Protein AF-A0A350CTC8-F1 (afdb_monomer_lite)

Foldseek 3Di:
DPPPDPVVLQVDFAAFEEEEEQEDCPDPVNCVPQVVLVVVCVVVDPRHYHYYYYYLVCLLPDPDDAHQEYEYDDDPVDDGDDPVSVVSSVVSQVSHPYYD

Secondary structure (DSSP, 8-state):
-----GGGGGG-TTEEEEEEE-S-TT-HHHHHHHHHHHHHHHHH-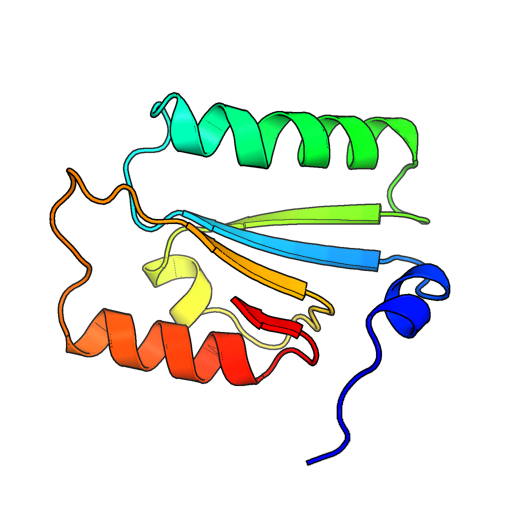TTTEEEEEE-HHHHHT--S---SEEEEE--TTSPPPPHHHHHHHHHHHTTSSEE-

pLDDT: mean 86.21, std 10.57, range [43.44, 97.75]

Radius of gyration: 13.77 Å; chains: 1; bounding box: 33×28×33 Å

Structure (mmCIF, N/CA/C/O backbone):
data_AF-A0A350CTC8-F1
#
_entry.id   AF-A0A350CTC8-F1
#
loop_
_atom_site.group_PDB
_atom_site.id
_atom_site.type_symbol
_atom_site.label_atom_id
_atom_site.label_alt_id
_atom_site.label_comp_id
_atom_site.label_asym_id
_atom_site.label_entity_id
_atom_site.label_seq_id
_atom_site.pdbx_PDB_ins_code
_atom_site.Cartn_x
_atom_site.Cartn_y
_atom_site.Cartn_z
_atom_site.occupancy
_atom_site.B_iso_or_equiv
_atom_site.auth_seq_id
_atom_site.auth_comp_id
_atom_site.auth_asym_id
_atom_site.auth_atom_id
_atom_site.pdbx_PDB_model_num
ATOM 1 N N . MET A 1 1 ? -20.213 -9.252 -10.217 1.00 43.44 1 MET A N 1
ATOM 2 C CA . MET A 1 1 ? -19.193 -8.493 -9.463 1.00 43.44 1 MET A CA 1
ATOM 3 C C . MET A 1 1 ? -19.947 -7.433 -8.688 1.00 43.44 1 MET A C 1
ATOM 5 O O . MET A 1 1 ? -20.584 -6.616 -9.339 1.00 43.44 1 MET A O 1
ATOM 9 N N . SER A 1 2 ? -20.009 -7.492 -7.354 1.00 46.91 2 SER A N 1
ATOM 10 C CA . SER A 1 2 ? -20.624 -6.388 -6.608 1.00 46.91 2 SER A CA 1
ATOM 11 C C . SER A 1 2 ? -19.793 -5.144 -6.885 1.00 46.91 2 SER A C 1
ATOM 13 O O . SER A 1 2 ? -18.583 -5.155 -6.660 1.00 46.91 2 SER A O 1
ATOM 15 N N . GLN A 1 3 ? -20.423 -4.114 -7.433 1.00 60.19 3 GLN A N 1
ATOM 16 C CA . GLN A 1 3 ? -19.837 -2.791 -7.559 1.00 60.19 3 GLN A CA 1
ATOM 17 C C . GLN A 1 3 ? -19.574 -2.317 -6.130 1.00 60.19 3 GLN A C 1
ATOM 19 O O . GLN A 1 3 ? -20.499 -1.912 -5.437 1.00 60.19 3 GLN A O 1
ATOM 24 N N . ALA A 1 4 ? -18.353 -2.522 -5.632 1.00 63.03 4 ALA A N 1
ATOM 25 C CA . ALA A 1 4 ? -17.993 -2.086 -4.297 1.00 63.03 4 ALA A CA 1
ATOM 26 C C . ALA A 1 4 ? -18.182 -0.567 -4.268 1.00 63.03 4 ALA A C 1
ATOM 28 O O . ALA A 1 4 ? -17.575 0.165 -5.051 1.00 63.03 4 ALA A O 1
ATOM 29 N N . GLU A 1 5 ? -19.103 -0.101 -3.437 1.00 80.06 5 GLU A N 1
ATOM 30 C CA . GLU A 1 5 ? -19.424 1.313 -3.352 1.00 80.06 5 GLU A CA 1
ATOM 31 C C . GLU A 1 5 ? -18.371 1.981 -2.473 1.00 80.06 5 GLU A C 1
ATOM 33 O O . GLU A 1 5 ? -18.236 1.639 -1.300 1.00 80.06 5 GLU A O 1
ATOM 38 N N . LEU A 1 6 ? -17.632 2.953 -3.019 1.00 79.88 6 LEU A N 1
ATOM 39 C CA . LEU A 1 6 ? -16.629 3.734 -2.277 1.00 79.88 6 LEU A CA 1
ATOM 40 C C . LEU A 1 6 ? -17.102 4.221 -0.887 1.00 79.88 6 LEU A C 1
ATOM 42 O O . LEU A 1 6 ? -16.286 4.191 0.037 1.00 79.88 6 LEU A O 1
ATOM 46 N N . PRO A 1 7 ? -18.380 4.612 -0.678 1.00 87.44 7 PRO A N 1
ATOM 47 C CA . PRO A 1 7 ? -18.908 4.935 0.648 1.00 87.44 7 PRO A CA 1
ATOM 48 C C . PRO A 1 7 ? -18.674 3.884 1.744 1.00 87.44 7 PRO A C 1
ATOM 50 O O . PRO A 1 7 ? -18.583 4.259 2.914 1.00 87.44 7 PRO A O 1
ATOM 53 N N . VAL A 1 8 ? -18.538 2.593 1.414 1.00 88.38 8 VAL A N 1
ATOM 54 C CA . VAL A 1 8 ? -18.288 1.539 2.415 1.00 88.38 8 VAL A CA 1
ATOM 55 C C . VAL A 1 8 ? -16.954 1.742 3.142 1.00 88.38 8 VAL A C 1
ATOM 57 O O . VAL A 1 8 ? -16.857 1.480 4.338 1.00 88.38 8 VAL A O 1
ATOM 60 N N . LEU A 1 9 ? -15.952 2.321 2.467 1.00 89.12 9 LEU A N 1
ATOM 61 C CA . LEU A 1 9 ? -14.629 2.577 3.044 1.00 89.12 9 LEU A CA 1
ATOM 62 C C . LEU A 1 9 ? -14.679 3.527 4.246 1.00 89.12 9 LEU A C 1
ATOM 64 O O . LEU A 1 9 ? -13.824 3.448 5.126 1.00 89.12 9 LEU A O 1
ATOM 68 N N . ALA A 1 10 ? -15.678 4.412 4.311 1.00 86.88 10 ALA A N 1
ATOM 69 C CA . ALA A 1 10 ? -15.843 5.341 5.427 1.00 86.88 10 ALA A CA 1
ATOM 70 C C . ALA A 1 10 ? -16.252 4.638 6.736 1.00 86.88 10 ALA A C 1
ATOM 72 O O . ALA A 1 10 ? -16.093 5.206 7.821 1.00 86.88 10 ALA A O 1
ATOM 73 N N . GLN A 1 11 ? -16.783 3.415 6.638 1.00 90.88 11 GLN A N 1
ATOM 74 C CA . GLN A 1 11 ? -17.221 2.612 7.779 1.00 90.88 11 GLN A CA 1
ATOM 75 C C . GLN A 1 11 ? -16.083 1.757 8.354 1.00 90.88 11 GLN A C 1
ATOM 77 O O . GLN A 1 11 ? -16.164 1.345 9.511 1.00 90.88 11 GLN A O 1
ATOM 82 N N . GLU A 1 12 ? -15.006 1.549 7.590 1.00 93.81 12 GLU A N 1
ATOM 83 C CA . GLU A 1 12 ? -13.889 0.698 7.991 1.00 93.81 12 GLU A CA 1
ATOM 84 C C . GLU A 1 12 ? -13.123 1.262 9.192 1.00 93.81 12 GLU A C 1
ATOM 86 O O . GLU A 1 12 ? -12.761 2.444 9.258 1.00 93.81 12 GLU A O 1
ATOM 91 N N . ARG A 1 13 ? -12.854 0.386 10.164 1.00 94.44 13 ARG A N 1
ATOM 92 C CA . ARG A 1 13 ? -12.123 0.707 11.397 1.00 94.44 13 ARG A CA 1
ATOM 93 C C . ARG A 1 13 ? -11.183 -0.451 11.765 1.00 94.44 13 ARG A C 1
ATOM 95 O O . ARG A 1 13 ? -11.645 -1.439 12.334 1.00 94.44 13 ARG A O 1
ATOM 102 N N . PRO A 1 14 ? -9.880 -0.374 11.436 1.00 94.56 14 PRO A N 1
ATOM 103 C CA . PRO A 1 14 ? -9.227 0.687 10.668 1.00 94.56 14 PRO A CA 1
ATOM 104 C C . PRO A 1 14 ? -9.402 0.520 9.157 1.00 94.56 14 PRO A C 1
ATOM 106 O O . PRO A 1 14 ? -9.344 -0.596 8.636 1.00 94.56 14 PRO A O 1
ATOM 109 N N . LEU A 1 15 ? -9.483 1.639 8.437 1.00 95.94 15 LEU A N 1
ATOM 110 C CA . LEU A 1 15 ? -9.270 1.652 6.992 1.00 95.94 15 LEU A CA 1
ATOM 111 C C . LEU A 1 15 ? -7.806 1.279 6.701 1.00 95.94 15 LEU A C 1
ATOM 113 O O . LEU A 1 15 ? -6.890 1.774 7.352 1.00 95.94 15 LEU A O 1
ATOM 117 N N . ARG A 1 16 ? -7.575 0.388 5.732 1.00 95.62 16 ARG A N 1
ATOM 118 C CA . ARG A 1 16 ? -6.255 -0.192 5.423 1.00 95.62 16 ARG A CA 1
ATOM 119 C C . ARG A 1 16 ? -5.943 0.072 3.962 1.00 95.62 16 ARG A C 1
ATOM 121 O O . ARG A 1 16 ? -6.574 -0.527 3.091 1.00 95.62 16 ARG A O 1
ATOM 128 N N . ILE A 1 17 ? -4.989 0.961 3.730 1.00 95.44 17 ILE A N 1
ATOM 129 C CA . ILE A 1 17 ? -4.549 1.396 2.411 1.00 95.44 17 ILE A CA 1
ATOM 130 C C . ILE A 1 17 ? -3.118 0.910 2.200 1.00 95.44 17 ILE A C 1
ATOM 132 O O . ILE A 1 17 ? -2.243 1.147 3.035 1.00 95.44 17 ILE A O 1
ATOM 136 N N . LEU A 1 18 ? -2.881 0.252 1.075 1.00 95.00 18 LEU A N 1
ATOM 137 C CA . LEU A 1 18 ? -1.548 -0.079 0.607 1.00 95.00 18 LEU A CA 1
ATOM 138 C C . LEU A 1 18 ? -1.214 0.770 -0.613 1.00 95.00 18 LEU A C 1
ATOM 140 O O . LEU A 1 18 ? -1.964 0.788 -1.586 1.00 95.00 18 LEU A O 1
ATOM 144 N N . LEU A 1 19 ? -0.059 1.421 -0.575 1.00 94.25 19 LEU A N 1
ATOM 145 C CA . LEU A 1 19 ? 0.515 2.097 -1.726 1.00 94.25 19 LEU A CA 1
ATOM 146 C C . LEU A 1 19 ? 1.688 1.262 -2.250 1.00 94.25 19 LEU A C 1
ATOM 148 O O . LEU A 1 19 ? 2.638 0.970 -1.519 1.00 94.25 19 LEU A O 1
ATOM 152 N N . VAL A 1 20 ? 1.629 0.868 -3.515 1.00 92.44 20 VAL A N 1
ATOM 153 C CA . VAL A 1 20 ? 2.689 0.128 -4.194 1.00 92.44 20 VAL A CA 1
ATOM 154 C C . VAL A 1 20 ? 3.435 1.106 -5.091 1.00 92.44 20 VAL A C 1
ATOM 156 O O . VAL A 1 20 ? 2.878 1.579 -6.076 1.00 92.44 20 VAL A O 1
ATOM 159 N N . ASN A 1 21 ? 4.681 1.428 -4.744 1.00 90.62 21 ASN A N 1
ATOM 160 C CA . ASN A 1 21 ? 5.509 2.321 -5.552 1.00 90.62 21 ASN A CA 1
ATOM 161 C C . ASN A 1 21 ? 6.341 1.512 -6.547 1.00 90.62 21 ASN A C 1
ATOM 163 O O . ASN A 1 21 ? 7.336 0.899 -6.159 1.00 90.62 21 ASN A O 1
ATOM 167 N N . ALA A 1 22 ? 5.929 1.508 -7.811 1.00 85.94 22 ALA A N 1
ATOM 168 C CA . ALA A 1 22 ? 6.658 0.878 -8.906 1.00 85.94 22 ALA A CA 1
ATOM 169 C C . ALA A 1 22 ? 7.756 1.762 -9.513 1.00 85.94 22 ALA A C 1
ATOM 171 O O . ALA A 1 22 ? 8.461 1.299 -10.407 1.00 85.94 22 ALA A O 1
ATOM 172 N N . GLY A 1 23 ? 7.898 2.995 -9.028 1.00 81.00 23 GLY A N 1
ATOM 173 C CA . GLY A 1 23 ? 8.907 3.945 -9.462 1.00 81.00 23 GLY A CA 1
ATOM 174 C C . GLY A 1 23 ? 9.949 4.281 -8.396 1.00 81.00 23 GLY A C 1
ATOM 175 O O . GLY A 1 23 ? 10.078 3.615 -7.365 1.00 81.00 23 GLY A O 1
ATOM 176 N N . GLU A 1 24 ? 10.699 5.351 -8.642 1.00 75.50 24 GLU A N 1
ATOM 177 C CA . GLU A 1 24 ? 11.667 5.872 -7.677 1.00 75.50 24 GLU A CA 1
ATOM 178 C C . GLU A 1 24 ? 10.970 6.541 -6.472 1.00 75.50 24 GLU A C 1
ATOM 180 O O . GLU A 1 24 ? 9.977 7.262 -6.631 1.00 75.50 24 GLU A O 1
ATOM 185 N N . PRO A 1 25 ? 11.475 6.321 -5.245 1.00 68.06 25 PRO A N 1
ATOM 186 C CA . PRO A 1 25 ? 10.856 6.811 -4.012 1.00 68.06 25 PRO A CA 1
ATOM 187 C C . PRO A 1 25 ? 10.897 8.333 -3.835 1.00 68.06 25 PRO A C 1
ATOM 189 O O . PRO A 1 25 ? 10.104 8.847 -3.050 1.00 68.06 25 PRO A O 1
ATOM 192 N N . ASP A 1 26 ? 11.751 9.046 -4.570 1.00 70.44 26 ASP A N 1
ATOM 193 C CA . ASP A 1 26 ? 11.957 10.491 -4.403 1.00 70.44 26 ASP A CA 1
ATOM 194 C C . ASP A 1 26 ? 11.304 11.327 -5.517 1.00 70.44 26 ASP A C 1
ATOM 196 O O . ASP A 1 26 ? 11.573 12.520 -5.665 1.00 70.44 26 ASP A O 1
ATOM 200 N N . THR A 1 27 ? 10.400 10.727 -6.299 1.00 79.00 27 THR A N 1
ATOM 201 C CA . THR A 1 27 ? 9.630 11.477 -7.298 1.00 79.00 27 THR A CA 1
ATOM 202 C C . THR A 1 27 ? 8.619 12.412 -6.631 1.00 79.00 27 THR A C 1
ATOM 204 O O . THR A 1 27 ? 7.992 12.095 -5.610 1.00 79.00 27 THR A O 1
ATOM 207 N N . MET A 1 28 ? 8.429 13.590 -7.232 1.00 75.69 28 MET A N 1
ATOM 208 C CA . MET A 1 28 ? 7.457 14.577 -6.756 1.00 75.69 28 MET A CA 1
ATOM 209 C C . MET A 1 28 ? 6.027 14.016 -6.810 1.00 75.69 28 MET A C 1
ATOM 211 O O . MET A 1 28 ? 5.261 14.192 -5.862 1.00 75.69 28 MET A O 1
ATOM 215 N N . SER A 1 29 ? 5.703 13.275 -7.873 1.00 78.44 29 SER A N 1
ATOM 216 C CA . SER A 1 29 ? 4.420 12.592 -8.076 1.00 78.44 29 SER A CA 1
ATOM 217 C C . SER A 1 29 ? 4.113 11.610 -6.940 1.00 78.44 29 SER A C 1
ATOM 219 O O . SER A 1 29 ? 3.034 11.647 -6.348 1.00 78.44 29 SER A O 1
ATOM 221 N N . TRP A 1 30 ? 5.089 10.778 -6.563 1.00 85.19 30 TRP A N 1
ATOM 222 C CA . TRP A 1 30 ? 4.944 9.838 -5.455 1.00 85.19 30 TRP A CA 1
ATOM 223 C C . TRP A 1 30 ? 4.817 10.541 -4.102 1.00 85.19 30 TRP A C 1
ATOM 225 O O . TRP A 1 30 ? 3.946 10.201 -3.297 1.00 85.19 30 TRP A O 1
ATOM 235 N N . SER A 1 31 ? 5.657 11.548 -3.854 1.00 83.88 31 SER A N 1
ATOM 236 C CA . SER A 1 31 ? 5.622 12.318 -2.608 1.00 83.88 31 SER A CA 1
ATOM 237 C C . SER A 1 31 ? 4.271 13.009 -2.410 1.00 83.88 31 SER A C 1
ATOM 239 O O . SER A 1 31 ? 3.738 12.989 -1.299 1.00 83.88 31 SER A O 1
ATOM 241 N N . GLY A 1 32 ? 3.683 13.541 -3.487 1.00 86.69 32 GLY A N 1
ATOM 242 C CA . GLY A 1 32 ? 2.356 14.158 -3.482 1.00 86.69 32 GLY A CA 1
ATOM 243 C C . GLY A 1 32 ? 1.220 13.198 -3.114 1.00 86.69 32 GLY A C 1
ATOM 244 O O . GLY A 1 32 ? 0.246 13.623 -2.500 1.00 86.69 32 GLY A O 1
ATOM 245 N N . LEU A 1 33 ? 1.358 11.903 -3.412 1.00 88.25 33 LEU A N 1
ATOM 246 C CA . LEU A 1 33 ? 0.380 10.877 -3.037 1.00 88.25 33 LEU A CA 1
ATOM 247 C C . LEU A 1 33 ? 0.634 10.315 -1.629 1.00 88.25 33 LEU A C 1
ATOM 249 O O . LEU A 1 33 ? -0.269 10.244 -0.794 1.00 88.25 33 LEU A O 1
ATOM 253 N N . ALA A 1 34 ? 1.866 9.884 -1.357 1.00 90.75 34 ALA A N 1
ATOM 254 C CA . ALA A 1 34 ? 2.176 9.097 -0.170 1.00 90.75 34 ALA A CA 1
ATOM 255 C C . ALA A 1 34 ? 2.268 9.940 1.110 1.00 90.75 34 ALA A C 1
ATOM 257 O O . ALA A 1 34 ? 1.853 9.474 2.175 1.00 90.75 34 ALA A O 1
ATOM 258 N N . GLN A 1 35 ? 2.803 11.165 1.036 1.00 91.31 35 GLN A N 1
ATOM 259 C CA . GLN A 1 35 ? 3.013 12.004 2.224 1.00 91.31 35 GLN A CA 1
ATOM 260 C C . GLN A 1 35 ? 1.695 12.423 2.894 1.00 91.31 35 GLN A C 1
ATOM 262 O O . GLN A 1 35 ? 1.574 12.213 4.105 1.00 91.31 35 GLN A O 1
ATOM 267 N N . PRO A 1 36 ? 0.673 12.928 2.170 1.00 94.25 36 PRO A N 1
ATOM 268 C CA . PRO A 1 36 ? -0.595 13.301 2.797 1.00 94.25 36 PRO A CA 1
ATOM 269 C C . PRO A 1 36 ? -1.289 12.119 3.481 1.00 94.25 36 PRO A C 1
ATOM 271 O O . PRO A 1 36 ? -1.805 12.263 4.588 1.00 94.25 36 PRO A O 1
ATOM 274 N N . LEU A 1 37 ? -1.244 10.929 2.871 1.00 94.62 37 LEU A N 1
ATOM 275 C CA . LEU A 1 37 ? -1.850 9.719 3.433 1.00 94.62 37 LEU A CA 1
ATOM 276 C C . LEU A 1 37 ? -1.119 9.236 4.690 1.00 94.62 37 LEU A C 1
ATOM 278 O O . LEU A 1 37 ? -1.759 8.901 5.688 1.00 94.62 37 LEU A O 1
ATOM 282 N N . ARG A 1 38 ? 0.220 9.252 4.686 1.00 94.31 38 ARG A N 1
ATOM 283 C CA . ARG A 1 38 ? 1.020 8.950 5.883 1.00 94.31 38 ARG A CA 1
ATOM 284 C C . ARG A 1 38 ? 0.746 9.946 7.010 1.00 94.31 38 ARG A C 1
ATOM 286 O O . ARG A 1 38 ? 0.613 9.534 8.162 1.00 94.31 38 ARG A O 1
ATOM 293 N N . LEU A 1 39 ? 0.637 11.237 6.692 1.00 96.19 39 LEU A N 1
ATOM 294 C CA . LEU A 1 39 ? 0.314 12.272 7.673 1.00 96.19 39 LEU A CA 1
ATOM 295 C C . LEU A 1 39 ? -1.091 12.071 8.254 1.00 96.19 39 LEU A C 1
ATOM 297 O O . LEU A 1 39 ? -1.254 12.110 9.472 1.00 96.19 39 LEU A O 1
ATOM 301 N N . ALA A 1 40 ? -2.084 11.784 7.412 1.00 96.19 40 ALA A N 1
ATOM 302 C CA . ALA A 1 40 ? -3.437 11.468 7.858 1.00 96.19 40 ALA A CA 1
ATOM 303 C C . ALA A 1 40 ? -3.456 10.245 8.790 1.00 96.19 40 ALA A C 1
ATOM 305 O O . ALA A 1 40 ? -4.080 10.297 9.848 1.00 96.19 40 ALA A O 1
ATOM 306 N N . ALA A 1 41 ? -2.725 9.175 8.454 1.00 96.31 41 ALA A N 1
ATOM 307 C CA . ALA A 1 41 ? -2.613 7.985 9.302 1.00 96.31 41 ALA A CA 1
ATOM 308 C C . ALA A 1 41 ? -1.987 8.308 10.665 1.00 96.31 41 ALA A C 1
ATOM 310 O O . ALA A 1 41 ? -2.457 7.833 11.697 1.00 96.31 41 ALA A O 1
ATOM 311 N N . LYS A 1 42 ? -0.967 9.175 10.683 1.00 96.69 42 LYS A N 1
ATOM 312 C CA . LYS A 1 42 ? -0.337 9.649 11.920 1.00 96.69 42 LYS A CA 1
ATOM 313 C C . LYS A 1 42 ? -1.306 10.449 12.798 1.00 96.69 42 LYS A C 1
ATOM 315 O O . LYS A 1 42 ? -1.295 10.266 14.009 1.00 96.69 42 LYS A O 1
ATOM 320 N N . ILE A 1 43 ? -2.117 11.328 12.206 1.00 97.75 43 ILE A N 1
ATOM 321 C CA . ILE A 1 43 ? -3.080 12.174 12.934 1.00 97.75 43 ILE A CA 1
ATOM 322 C C . ILE A 1 43 ? -4.255 11.347 13.474 1.00 97.75 43 ILE A C 1
ATOM 324 O O . ILE A 1 43 ? -4.673 11.544 14.610 1.00 97.75 43 ILE A O 1
ATOM 328 N N . LEU A 1 44 ? -4.793 10.429 12.666 1.00 96.19 44 LEU A N 1
ATOM 329 C CA . LEU A 1 44 ? -5.975 9.632 13.013 1.00 96.19 44 LEU A CA 1
ATOM 330 C C . LEU A 1 44 ? -5.657 8.427 13.909 1.00 96.19 44 LEU A C 1
ATOM 332 O O . LEU A 1 44 ? -6.544 7.928 14.603 1.00 96.19 44 LEU A O 1
ATOM 336 N N . GLY A 1 45 ? -4.408 7.964 13.890 1.00 96.38 45 GLY A N 1
ATOM 337 C CA . GLY A 1 45 ? -3.945 6.819 14.658 1.00 96.38 45 GLY A CA 1
ATOM 338 C C . GLY A 1 45 ? -4.310 5.458 14.043 1.00 96.38 45 GLY A C 1
ATOM 339 O O . GLY A 1 45 ? -5.156 5.360 13.144 1.00 96.38 45 GLY A O 1
ATOM 340 N N . PRO A 1 46 ? -3.679 4.380 14.548 1.00 94.38 46 PRO A N 1
ATOM 341 C CA . PRO A 1 46 ? -3.787 3.035 13.980 1.00 94.38 46 PRO A CA 1
ATOM 342 C C . PRO A 1 46 ? 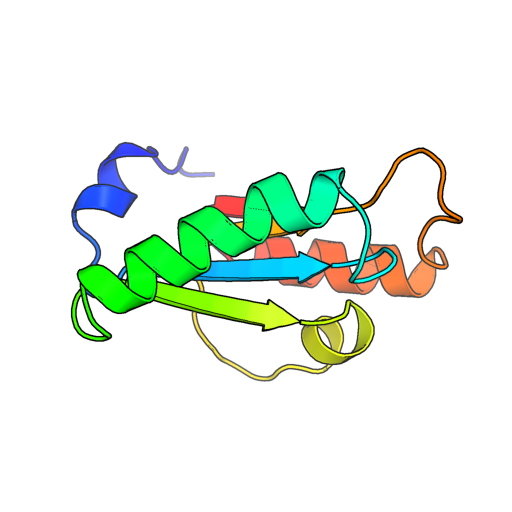-5.197 2.433 14.075 1.00 94.38 46 PRO A C 1
ATOM 344 O O . PRO A 1 46 ? -5.595 1.659 13.213 1.00 94.38 46 PRO A O 1
ATOM 347 N N . GLU A 1 47 ? -6.004 2.844 15.054 1.00 95.69 47 GLU A N 1
ATOM 348 C CA . GLU A 1 47 ? -7.393 2.380 15.200 1.00 95.69 47 GLU A CA 1
ATOM 349 C C . GLU A 1 47 ? -8.318 2.872 14.075 1.00 95.69 47 GLU A C 1
ATOM 351 O O . GLU A 1 47 ? -9.408 2.337 13.861 1.00 95.69 47 GLU A O 1
ATOM 356 N N . ARG A 1 48 ? -7.904 3.914 13.343 1.00 95.50 48 ARG A N 1
ATOM 357 C CA . ARG A 1 48 ? -8.720 4.547 12.301 1.00 95.50 48 ARG A CA 1
ATOM 358 C C . ARG A 1 48 ? -8.142 4.383 10.909 1.00 95.50 48 ARG A C 1
ATOM 360 O O . ARG A 1 48 ? -8.910 4.096 9.993 1.00 95.50 48 ARG A O 1
ATOM 367 N N . LEU A 1 49 ? -6.833 4.555 10.738 1.00 96.50 49 LEU A N 1
ATOM 368 C CA . LEU A 1 49 ? -6.204 4.522 9.423 1.00 96.50 49 LEU A CA 1
ATOM 369 C C . LEU A 1 49 ? -4.823 3.864 9.476 1.00 96.50 49 LEU A C 1
ATOM 371 O O . LEU A 1 49 ? -3.915 4.307 10.174 1.00 96.50 49 LEU A O 1
ATOM 375 N N . HIS A 1 50 ? -4.654 2.840 8.648 1.00 96.12 50 HIS A N 1
ATOM 376 C CA . HIS A 1 50 ? -3.386 2.197 8.356 1.00 96.12 50 HIS A CA 1
ATOM 377 C C . HIS A 1 50 ? -2.990 2.467 6.911 1.00 96.12 50 HIS A C 1
ATOM 379 O O . HIS A 1 50 ? -3.720 2.110 5.988 1.00 96.12 50 HIS A O 1
ATOM 385 N N . VAL A 1 51 ? -1.806 3.047 6.731 1.00 95.56 51 VAL A N 1
ATOM 386 C CA . VAL A 1 51 ? -1.186 3.260 5.422 1.00 95.56 51 VAL A CA 1
ATOM 387 C C . VAL A 1 51 ? 0.161 2.555 5.418 1.00 95.56 51 VAL A C 1
ATOM 389 O O . VAL A 1 51 ? 1.001 2.821 6.277 1.00 95.56 51 VAL A O 1
ATOM 392 N N . ASP A 1 52 ? 0.356 1.656 4.460 1.00 93.81 52 ASP A N 1
ATOM 393 C CA . ASP A 1 52 ? 1.624 0.961 4.234 1.00 93.81 52 ASP A CA 1
ATOM 394 C C . ASP A 1 52 ? 2.140 1.258 2.823 1.00 93.81 52 ASP A C 1
ATOM 396 O O . ASP A 1 52 ? 1.369 1.584 1.919 1.00 93.81 52 ASP A O 1
ATOM 400 N N . VAL A 1 53 ? 3.455 1.162 2.644 1.00 91.94 53 VAL A N 1
ATOM 401 C CA . VAL A 1 53 ? 4.125 1.401 1.365 1.00 91.94 53 VAL A CA 1
ATOM 402 C C . VAL A 1 53 ? 5.037 0.237 1.047 1.00 91.94 53 VAL A C 1
ATOM 404 O O . VAL A 1 53 ? 5.892 -0.126 1.856 1.00 91.94 53 VAL A O 1
ATOM 407 N N . ARG A 1 54 ? 4.913 -0.308 -0.163 1.00 91.12 54 ARG A N 1
ATOM 408 C CA . ARG A 1 54 ? 5.741 -1.427 -0.618 1.00 91.12 54 ARG A CA 1
ATOM 409 C C . ARG A 1 54 ? 6.266 -1.207 -2.023 1.00 91.12 54 ARG A C 1
ATOM 411 O O . ARG A 1 54 ? 5.637 -0.539 -2.834 1.00 91.12 54 ARG A O 1
ATOM 418 N N . SER A 1 55 ? 7.412 -1.817 -2.307 1.00 89.94 55 SER A N 1
ATOM 419 C CA . SER A 1 55 ? 7.831 -2.030 -3.687 1.00 89.94 55 SER A CA 1
ATOM 420 C C . SER A 1 55 ? 7.031 -3.192 -4.301 1.00 89.94 55 SER A C 1
ATOM 422 O O . SER A 1 55 ? 6.576 -4.074 -3.563 1.00 89.94 55 SER A O 1
ATOM 424 N N . PRO A 1 56 ? 6.891 -3.238 -5.635 1.00 90.19 56 PRO A N 1
ATOM 425 C CA . PRO A 1 56 ? 6.235 -4.316 -6.367 1.00 90.19 56 PRO A CA 1
ATOM 426 C C . PRO A 1 56 ? 6.699 -5.710 -5.956 1.00 90.19 56 PRO A C 1
ATOM 428 O O . PRO A 1 56 ? 5.868 -6.567 -5.673 1.00 90.19 56 PRO A O 1
ATOM 431 N N . ASP A 1 57 ? 8.012 -5.916 -5.828 1.00 87.94 57 ASP A N 1
ATOM 432 C CA . ASP A 1 57 ? 8.571 -7.224 -5.472 1.00 87.94 57 ASP A CA 1
ATOM 433 C C . ASP A 1 57 ? 8.171 -7.646 -4.049 1.00 87.94 57 ASP A C 1
ATOM 435 O O . ASP A 1 57 ? 7.792 -8.793 -3.811 1.00 87.94 57 ASP A O 1
ATOM 439 N N . LYS A 1 58 ? 8.174 -6.700 -3.097 1.00 88.62 58 LYS A N 1
ATOM 440 C CA . LYS A 1 58 ? 7.727 -6.952 -1.718 1.00 88.62 58 LYS A CA 1
ATOM 441 C C . LYS A 1 58 ? 6.223 -7.181 -1.628 1.00 88.62 58 LYS A C 1
ATOM 443 O O . LYS A 1 58 ? 5.774 -7.888 -0.733 1.00 88.62 58 LYS A O 1
ATOM 448 N N . PHE A 1 59 ? 5.441 -6.559 -2.506 1.00 90.06 59 PHE A N 1
ATOM 449 C CA . PHE A 1 59 ? 3.997 -6.753 -2.546 1.00 90.06 59 PHE A CA 1
ATOM 450 C C . PHE A 1 59 ? 3.618 -8.101 -3.169 1.00 90.06 59 PHE A C 1
ATOM 452 O O . PHE A 1 59 ? 2.779 -8.811 -2.618 1.00 90.06 59 PHE A O 1
ATOM 459 N N . ALA A 1 60 ? 4.277 -8.490 -4.264 1.00 86.62 60 ALA A N 1
ATOM 460 C CA . ALA A 1 60 ? 4.043 -9.766 -4.933 1.00 86.62 60 ALA A CA 1
ATOM 461 C C . ALA A 1 60 ? 4.370 -10.974 -4.034 1.00 86.62 60 ALA A C 1
ATOM 463 O O . ALA A 1 60 ? 3.686 -11.991 -4.107 1.00 86.62 60 ALA A O 1
ATOM 464 N N . GLY A 1 61 ? 5.380 -10.851 -3.163 1.00 81.12 61 GLY A N 1
ATOM 465 C CA . GLY A 1 61 ? 5.758 -11.886 -2.194 1.00 81.12 61 GLY A CA 1
ATOM 466 C C . GLY A 1 61 ? 4.987 -11.871 -0.866 1.00 81.12 61 GLY A C 1
ATOM 467 O O . GLY A 1 61 ? 5.272 -12.699 -0.004 1.00 81.12 61 GLY A O 1
ATOM 468 N N . ASP A 1 62 ? 4.048 -10.941 -0.656 1.00 76.88 62 ASP A N 1
ATOM 469 C CA . ASP A 1 62 ? 3.393 -10.760 0.645 1.00 76.88 62 ASP A CA 1
ATOM 470 C C . ASP A 1 62 ? 2.240 -11.737 0.905 1.00 76.88 62 ASP A C 1
ATOM 472 O O . ASP A 1 62 ? 1.232 -11.762 0.183 1.00 76.88 62 ASP A O 1
ATOM 476 N N . SER A 1 63 ? 2.319 -12.451 2.027 1.00 66.12 63 SER A N 1
ATOM 477 C CA . SER A 1 63 ? 1.258 -13.328 2.514 1.00 66.12 63 SER A CA 1
ATOM 478 C C . SER A 1 63 ? 0.209 -12.581 3.355 1.00 66.12 63 SER A C 1
ATOM 480 O O . SER A 1 63 ? 0.518 -11.953 4.363 1.00 66.12 63 SER A O 1
ATOM 482 N N . GLN A 1 64 ? -1.060 -12.757 2.978 1.00 64.81 64 GLN A N 1
ATOM 483 C CA . GLN A 1 64 ? -2.261 -12.698 3.832 1.00 64.81 64 GLN A CA 1
ATOM 484 C C . GLN A 1 64 ? -2.679 -11.400 4.553 1.00 64.81 64 GLN A C 1
ATOM 486 O O . GLN A 1 64 ? -3.712 -11.422 5.224 1.00 64.81 64 GLN A O 1
ATOM 491 N N . ARG A 1 65 ? -2.024 -10.243 4.392 1.00 78.94 65 ARG A N 1
ATOM 492 C CA . ARG A 1 65 ? -2.616 -9.007 4.942 1.00 78.94 65 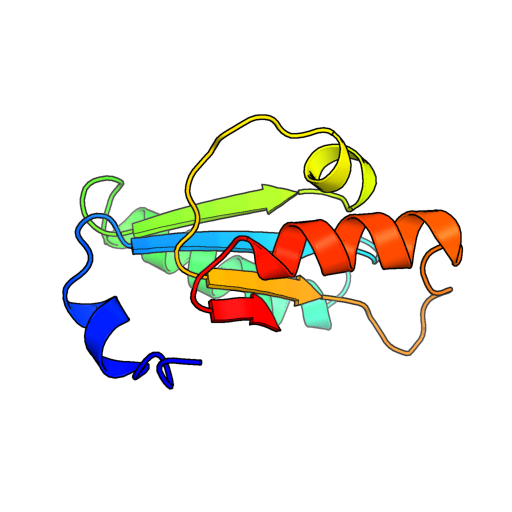ARG A CA 1
ATOM 493 C C . ARG A 1 65 ? -3.835 -8.566 4.120 1.00 78.94 65 ARG A C 1
ATOM 495 O O . ARG A 1 65 ? -3.745 -8.415 2.903 1.00 78.94 65 ARG A O 1
ATOM 502 N N . HIS A 1 66 ? -4.973 -8.375 4.791 1.00 89.62 66 HIS A N 1
ATOM 503 C CA . HIS A 1 66 ? -6.179 -7.809 4.184 1.00 89.62 66 HIS A CA 1
ATOM 504 C C . HIS A 1 66 ? -6.013 -6.297 3.974 1.00 89.62 66 HIS A C 1
ATOM 506 O O . HIS A 1 66 ? -5.693 -5.565 4.918 1.00 89.62 66 HIS A O 1
ATOM 512 N N . TRP A 1 67 ? -6.258 -5.847 2.744 1.00 93.88 67 TRP A N 1
ATOM 513 C CA . TRP A 1 67 ? -6.241 -4.446 2.330 1.00 93.88 67 TRP A CA 1
ATOM 514 C C . TRP A 1 67 ? -7.610 -4.070 1.780 1.00 93.88 67 TRP A C 1
ATOM 516 O O . TRP A 1 67 ? -8.178 -4.821 0.989 1.00 93.88 67 TRP A O 1
ATOM 526 N N . HIS A 1 68 ? -8.114 -2.904 2.177 1.00 94.81 68 HIS A N 1
ATOM 527 C CA . HIS A 1 68 ? -9.368 -2.382 1.639 1.00 94.81 68 HIS A CA 1
ATOM 528 C C . HIS A 1 68 ? -9.119 -1.648 0.318 1.00 94.81 68 HIS A C 1
ATOM 530 O O . HIS A 1 68 ? -9.901 -1.792 -0.615 1.00 94.81 68 HIS A O 1
ATOM 536 N N . LEU A 1 69 ? -8.008 -0.903 0.240 1.00 93.81 69 LEU A N 1
ATOM 537 C CA . LEU A 1 69 ? -7.586 -0.147 -0.937 1.00 93.81 69 LEU A CA 1
ATOM 538 C C . LEU A 1 69 ? -6.119 -0.447 -1.271 1.00 93.81 69 LEU A C 1
ATOM 540 O O . LEU A 1 69 ? -5.259 -0.339 -0.395 1.00 93.81 69 LEU A O 1
ATOM 544 N N . VAL A 1 70 ? -5.832 -0.783 -2.528 1.00 94.75 70 VAL A N 1
ATOM 545 C CA . VAL A 1 70 ? -4.466 -0.947 -3.053 1.00 94.75 70 VAL A CA 1
ATOM 546 C C . VAL A 1 70 ? -4.260 0.002 -4.229 1.00 94.75 70 VAL A C 1
ATOM 548 O O . VAL A 1 70 ? -5.002 -0.076 -5.199 1.00 94.75 70 VAL A O 1
ATOM 551 N N . LEU A 1 71 ? -3.261 0.881 -4.157 1.00 92.69 71 LEU A N 1
ATOM 552 C CA . LEU A 1 71 ? -2.933 1.823 -5.233 1.00 92.69 71 LEU A CA 1
ATOM 553 C C . LEU A 1 71 ? -1.540 1.529 -5.790 1.00 92.69 71 LEU A C 1
ATOM 555 O O . LEU A 1 71 ? -0.557 1.626 -5.054 1.00 92.69 71 LEU A O 1
ATOM 559 N N . LEU A 1 72 ? -1.453 1.183 -7.072 1.00 91.00 72 LEU A N 1
ATOM 560 C CA . LEU A 1 72 ? -0.205 1.024 -7.808 1.00 91.00 72 LEU A CA 1
ATOM 561 C C . LEU A 1 72 ? 0.183 2.358 -8.451 1.00 91.00 72 LEU A C 1
ATOM 563 O O . LEU A 1 72 ? -0.403 2.786 -9.437 1.00 91.00 72 LEU A O 1
ATOM 567 N N . ALA A 1 73 ? 1.207 3.004 -7.905 1.00 87.38 73 ALA A N 1
ATOM 568 C CA . ALA A 1 73 ? 1.759 4.230 -8.460 1.00 87.38 73 ALA A CA 1
ATOM 569 C C . ALA A 1 73 ? 3.005 3.916 -9.292 1.00 87.38 73 ALA A C 1
ATOM 571 O O . ALA A 1 73 ? 3.957 3.305 -8.800 1.00 87.38 73 ALA A O 1
ATOM 572 N N . ALA A 1 74 ? 3.003 4.370 -10.539 1.00 82.12 74 ALA A N 1
ATOM 573 C CA . ALA A 1 74 ? 4.165 4.403 -11.413 1.00 82.12 74 ALA A CA 1
ATOM 574 C C . ALA A 1 74 ? 4.233 5.788 -12.061 1.00 82.12 74 ALA A C 1
ATOM 576 O O . ALA A 1 74 ? 3.197 6.356 -12.403 1.00 82.12 74 ALA A O 1
ATOM 577 N N . ASP A 1 75 ? 5.438 6.329 -12.209 1.00 76.94 75 ASP A N 1
ATOM 578 C CA . ASP A 1 75 ? 5.647 7.538 -13.001 1.00 76.94 75 ASP A CA 1
ATOM 579 C C . ASP A 1 75 ? 5.695 7.154 -14.489 1.00 76.94 75 ASP A C 1
ATOM 581 O O . ASP A 1 75 ? 6.410 6.220 -14.860 1.00 76.94 75 ASP A O 1
ATOM 585 N N . GLU A 1 76 ? 4.941 7.855 -15.340 1.00 69.81 76 GLU A N 1
ATOM 586 C CA . GLU A 1 76 ? 4.916 7.613 -16.791 1.00 69.81 76 GLU A CA 1
ATOM 587 C C . GLU A 1 76 ? 6.296 7.799 -17.439 1.00 69.81 76 GLU A C 1
ATOM 589 O O . GLU A 1 76 ? 6.590 7.179 -18.461 1.00 69.81 76 GLU A O 1
ATOM 594 N N . ALA A 1 77 ? 7.163 8.622 -16.838 1.00 70.75 77 ALA A N 1
ATOM 595 C CA . ALA A 1 77 ? 8.515 8.866 -17.328 1.00 70.75 77 ALA A CA 1
ATOM 596 C C . ALA A 1 77 ? 9.500 7.723 -17.015 1.00 70.75 77 ALA A C 1
ATOM 598 O O . ALA A 1 77 ? 10.641 7.753 -17.483 1.00 70.75 77 ALA A O 1
ATOM 599 N N . GLN A 1 78 ? 9.100 6.729 -16.216 1.00 68.50 78 GLN A N 1
ATOM 600 C CA . GLN A 1 78 ? 9.983 5.665 -15.744 1.00 68.50 78 GLN A CA 1
ATOM 601 C C . GLN A 1 78 ? 9.766 4.347 -16.485 1.00 68.50 78 GLN A C 1
ATOM 603 O O . GLN A 1 78 ? 8.690 4.039 -16.997 1.00 68.50 78 GLN A O 1
ATOM 608 N N . ALA A 1 79 ? 10.829 3.539 -16.538 1.00 67.25 79 ALA A N 1
ATOM 609 C CA . ALA A 1 79 ? 10.757 2.212 -17.126 1.00 67.25 79 ALA A CA 1
ATOM 610 C C . ALA A 1 79 ? 9.728 1.366 -16.362 1.00 67.25 79 ALA A C 1
ATOM 612 O O . ALA A 1 79 ? 9.882 1.107 -15.168 1.00 67.25 79 ALA A O 1
ATOM 613 N N . GLY A 1 80 ? 8.681 0.934 -17.066 1.00 73.25 80 GLY A N 1
ATOM 614 C CA . GLY A 1 80 ? 7.639 0.096 -16.487 1.00 73.25 80 GLY A CA 1
ATOM 615 C C . GLY A 1 80 ? 8.181 -1.223 -15.929 1.00 73.25 80 GLY A C 1
ATOM 616 O O . GLY A 1 80 ? 9.259 -1.704 -16.292 1.00 73.25 80 GLY A O 1
ATOM 617 N N . LEU A 1 81 ? 7.395 -1.852 -15.054 1.00 81.31 81 LEU A N 1
ATOM 618 C CA . LEU A 1 81 ? 7.725 -3.167 -14.511 1.00 81.31 81 LEU A CA 1
ATOM 619 C C . LEU A 1 81 ? 7.880 -4.203 -15.628 1.00 81.31 81 LEU A C 1
ATOM 621 O O . LEU A 1 81 ? 7.130 -4.210 -16.606 1.00 81.31 81 LEU A O 1
ATOM 625 N N . LYS A 1 82 ? 8.806 -5.153 -15.441 1.00 83.88 82 LYS A N 1
ATOM 626 C CA . LYS A 1 82 ? 8.914 -6.321 -16.326 1.00 83.88 82 LYS A CA 1
ATOM 627 C C . LYS A 1 82 ? 7.537 -7.001 -16.447 1.00 83.88 82 LYS A C 1
ATOM 629 O O . LYS A 1 82 ? 6.876 -7.176 -15.421 1.00 83.88 82 LYS A O 1
ATOM 634 N N . PRO A 1 83 ? 7.118 -7.476 -17.637 1.00 82.44 83 PRO A N 1
ATOM 635 C CA . PRO A 1 83 ? 5.758 -7.990 -17.850 1.00 82.44 83 PRO A CA 1
ATOM 636 C C . PRO A 1 83 ? 5.319 -9.116 -16.901 1.00 82.44 83 PRO A C 1
ATOM 638 O O . PRO A 1 83 ? 4.137 -9.252 -16.587 1.00 82.44 83 PRO A O 1
ATOM 641 N N . ALA A 1 84 ? 6.253 -9.953 -16.440 1.00 80.88 84 ALA A N 1
ATOM 642 C CA . ALA A 1 84 ? 5.968 -10.986 -15.443 1.00 80.88 84 ALA A CA 1
ATOM 643 C C . ALA A 1 84 ? 5.644 -10.384 -14.062 1.00 80.88 84 ALA A C 1
ATOM 645 O O . ALA A 1 84 ? 4.646 -10.766 -13.452 1.00 80.88 84 ALA A O 1
ATOM 646 N N . ASN A 1 85 ? 6.428 -9.398 -13.617 1.00 84.44 85 ASN A N 1
ATOM 647 C CA . ASN A 1 85 ? 6.235 -8.717 -12.336 1.00 84.44 85 ASN A CA 1
ATOM 648 C C . ASN A 1 85 ? 4.952 -7.881 -12.359 1.00 84.44 85 ASN A C 1
ATOM 650 O O . ASN A 1 85 ? 4.189 -7.918 -11.401 1.00 84.44 85 ASN A O 1
ATOM 654 N N . PHE A 1 86 ? 4.671 -7.196 -13.472 1.00 87.12 86 PHE A N 1
ATOM 655 C CA . PHE A 1 86 ? 3.438 -6.423 -13.627 1.00 87.12 86 PHE A CA 1
ATOM 656 C C . PHE A 1 86 ? 2.190 -7.300 -13.457 1.00 87.12 86 PHE A C 1
ATOM 658 O O . PHE A 1 86 ? 1.307 -6.972 -12.669 1.00 87.12 86 PHE A O 1
ATOM 665 N N . ARG A 1 87 ? 2.141 -8.460 -14.128 1.00 88.56 87 ARG A N 1
ATOM 666 C CA . ARG A 1 87 ? 1.019 -9.403 -13.991 1.00 88.56 87 ARG A CA 1
ATOM 667 C C . ARG A 1 87 ? 0.852 -9.899 -12.557 1.00 88.56 87 ARG A C 1
ATOM 669 O O . ARG A 1 87 ? -0.260 -9.875 -12.046 1.00 88.56 87 ARG A O 1
ATOM 676 N N . ALA A 1 88 ? 1.941 -10.297 -11.899 1.00 88.56 88 ALA A N 1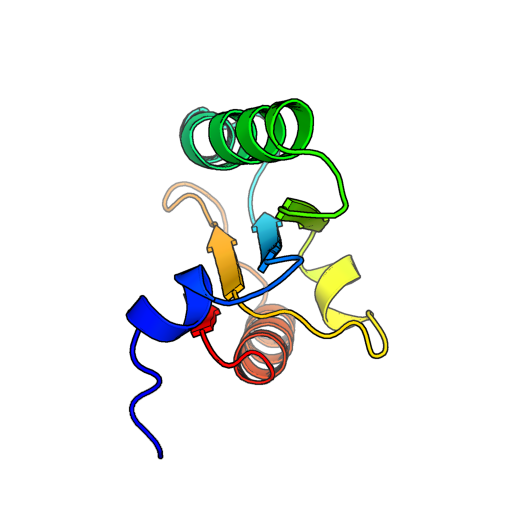
ATOM 677 C CA . ALA A 1 88 ? 1.889 -10.761 -10.513 1.00 88.56 88 ALA A CA 1
ATOM 678 C C . ALA A 1 88 ? 1.344 -9.683 -9.556 1.00 88.56 88 ALA A C 1
ATOM 680 O O . ALA A 1 88 ? 0.523 -9.975 -8.689 1.00 88.56 88 ALA A O 1
ATOM 681 N N . VAL A 1 89 ? 1.760 -8.429 -9.748 1.00 90.00 89 VAL A N 1
ATOM 682 C CA . VAL A 1 89 ? 1.289 -7.281 -8.961 1.00 90.00 89 VAL A CA 1
ATOM 683 C C . VAL A 1 89 ? -0.192 -7.014 -9.205 1.00 90.00 89 VAL A C 1
ATOM 685 O O . VAL A 1 89 ? -0.938 -6.879 -8.242 1.00 90.00 89 VAL A O 1
ATOM 688 N N . VAL A 1 90 ? -0.638 -6.991 -10.464 1.00 90.50 90 VAL A N 1
ATOM 689 C CA . VAL A 1 90 ? -2.050 -6.762 -10.810 1.00 90.50 90 VAL A CA 1
ATOM 690 C C . VAL A 1 90 ? -2.952 -7.852 -10.232 1.00 90.50 90 VAL A C 1
ATOM 692 O O . VAL A 1 90 ? -3.984 -7.536 -9.643 1.00 90.50 90 VAL A O 1
ATOM 695 N N . GLU A 1 91 ? -2.562 -9.124 -10.335 1.00 90.06 91 GLU A N 1
ATOM 696 C CA . GLU A 1 91 ? -3.316 -10.222 -9.715 1.00 90.06 91 GLU A CA 1
ATOM 697 C C . GLU A 1 91 ? -3.400 -10.066 -8.194 1.00 90.06 91 GLU A C 1
ATOM 699 O O . GLU A 1 91 ? -4.440 -10.329 -7.589 1.00 90.06 91 GLU A O 1
ATOM 704 N N . ARG A 1 92 ? -2.342 -9.552 -7.558 1.00 89.44 92 ARG A N 1
ATOM 705 C CA . ARG A 1 92 ? -2.369 -9.264 -6.124 1.00 89.44 92 ARG A CA 1
ATOM 706 C C . ARG A 1 92 ? -3.248 -8.057 -5.784 1.00 89.44 92 ARG A C 1
ATOM 708 O O . ARG A 1 92 ? -3.966 -8.124 -4.787 1.00 89.44 92 ARG A O 1
ATOM 715 N N . CYS A 1 93 ? -3.243 -6.997 -6.596 1.00 91.38 93 CYS A N 1
ATOM 716 C CA . CYS A 1 93 ? -4.132 -5.839 -6.435 1.00 91.38 93 CYS A CA 1
ATOM 717 C C . CYS A 1 93 ? -5.608 -6.259 -6.454 1.00 91.38 93 CYS A C 1
ATOM 719 O O . CYS A 1 93 ? -6.383 -5.817 -5.611 1.00 91.38 93 CYS A O 1
ATOM 721 N N . ARG A 1 94 ? -5.975 -7.190 -7.345 1.00 90.56 94 ARG A N 1
ATOM 722 C CA . ARG A 1 94 ? -7.344 -7.723 -7.482 1.00 90.56 94 ARG A CA 1
ATOM 723 C C . ARG A 1 94 ? -7.870 -8.454 -6.244 1.00 90.56 94 ARG A C 1
ATOM 725 O O . ARG A 1 94 ? -9.072 -8.684 -6.152 1.00 90.56 94 ARG A O 1
ATOM 732 N N . ALA A 1 95 ? -7.003 -8.821 -5.299 1.00 89.19 95 ALA A N 1
ATOM 733 C CA . ALA A 1 95 ? -7.419 -9.417 -4.032 1.00 89.19 95 ALA A CA 1
ATOM 734 C C . ALA A 1 95 ? -8.029 -8.393 -3.052 1.00 89.19 95 ALA A C 1
ATOM 736 O O . ALA A 1 95 ? -8.642 -8.798 -2.064 1.00 89.19 95 ALA A O 1
ATOM 737 N N . ALA A 1 96 ? -7.846 -7.090 -3.294 1.00 91.31 96 ALA A N 1
ATOM 738 C CA . ALA A 1 96 ? -8.476 -6.032 -2.515 1.00 91.31 96 ALA A CA 1
ATOM 739 C C . ALA A 1 96 ? -9.841 -5.638 -3.114 1.00 91.31 96 ALA A C 1
ATOM 741 O O . ALA A 1 96 ? -9.995 -5.649 -4.338 1.00 91.31 96 ALA A O 1
ATOM 742 N N . PRO A 1 97 ? -10.825 -5.236 -2.284 1.00 91.69 97 PRO A N 1
ATOM 743 C CA . PRO A 1 97 ? -12.121 -4.759 -2.770 1.00 91.69 97 PRO A CA 1
ATOM 744 C C . PRO A 1 97 ? -12.013 -3.532 -3.685 1.00 91.69 97 PRO A C 1
ATOM 746 O O . PRO A 1 97 ? -12.764 -3.423 -4.653 1.00 91.69 97 PRO A O 1
ATOM 749 N N . PHE A 1 98 ? -11.064 -2.635 -3.399 1.00 92.44 98 PHE A N 1
ATOM 750 C CA . PHE A 1 98 ? -10.760 -1.462 -4.213 1.00 92.44 98 PHE A CA 1
ATOM 751 C C . PHE A 1 98 ? -9.292 -1.488 -4.634 1.00 92.44 98 PHE A C 1
ATOM 753 O O . PHE A 1 98 ? -8.396 -1.633 -3.797 1.00 92.44 98 PHE A O 1
ATOM 760 N N . TRP A 1 99 ? -9.038 -1.321 -5.929 1.00 92.69 99 TRP A N 1
ATOM 761 C CA . TRP A 1 99 ? -7.687 -1.241 -6.469 1.00 92.69 99 TRP A CA 1
ATOM 762 C C . TRP A 1 99 ? -7.621 -0.320 -7.688 1.00 92.69 99 TRP A C 1
ATOM 764 O O . TRP A 1 99 ? -8.626 -0.142 -8.379 1.00 92.69 99 TRP A O 1
ATOM 774 N N . GLY A 1 100 ? -6.447 0.265 -7.929 1.00 88.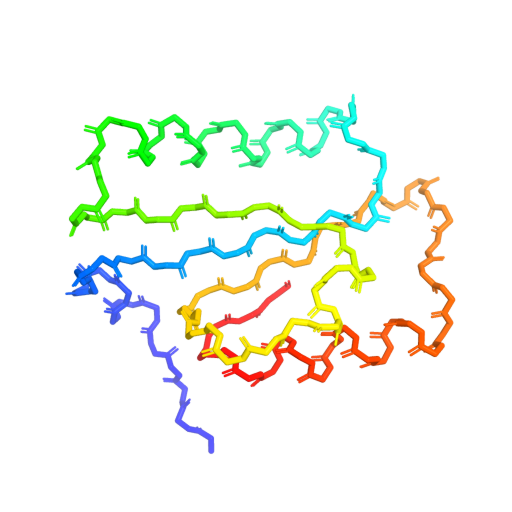44 100 GLY A N 1
ATOM 775 C CA . GLY A 1 100 ? -6.173 1.180 -9.038 1.00 88.44 100 GLY A CA 1
ATOM 776 C C . GLY A 1 100 ? -4.688 1.369 -9.273 1.00 88.44 100 GLY A C 1
ATOM 777 O O . GLY A 1 100 ? -3.908 1.049 -8.348 1.00 88.44 100 GLY A O 1
#

Sequence (100 aa):
MSQAELPVLAQERPLRILLVNAGEPDTMSWSGLAQPLRLAAKILGPERLHVDVRSPDKFAGDSQRHWHLVLLAADEAQAGLKPANF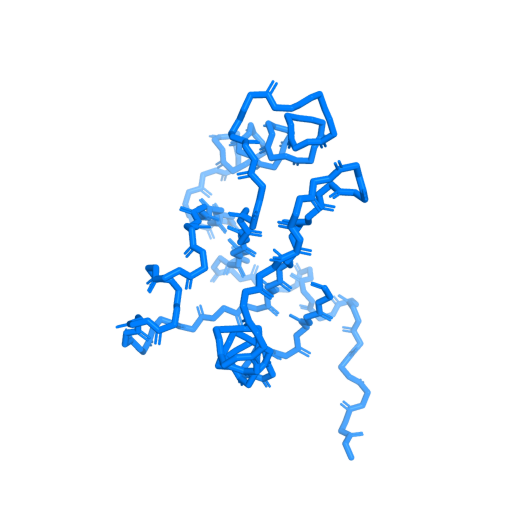RAVVERCRAAPFWG